Protein AF-A0A7J3VMU6-F1 (afdb_monomer_lite)

Foldseek 3Di:
DPVVLLVQLVVLLVQLVVQLVVLVVCCVPDDPVCNVVSVVSNVVSPVSNVVSVVSNVCVVVVVVVVPVDDPDDDDDD

Structure (mmCIF, N/CA/C/O backbone):
data_AF-A0A7J3VMU6-F1
#
_entry.id   AF-A0A7J3VMU6-F1
#
loop_
_atom_site.group_PDB
_atom_site.id
_atom_site.type_symbol
_atom_site.label_atom_id
_atom_site.label_alt_id
_atom_site.label_comp_id
_atom_site.label_asym_id
_atom_site.label_entity_id
_atom_site.label_seq_id
_atom_site.pdbx_PDB_ins_code
_atom_site.Cartn_x
_atom_site.Cartn_y
_atom_site.Cartn_z
_atom_site.occupancy
_atom_site.B_iso_or_equiv
_atom_site.auth_seq_id
_atom_site.auth_comp_id
_atom_site.auth_asym_id
_atom_site.auth_atom_id
_atom_site.pdbx_PDB_model_num
ATOM 1 N N . MET A 1 1 ? -15.071 2.553 16.379 1.00 56.12 1 MET A N 1
ATOM 2 C CA . MET A 1 1 ? -13.953 2.603 15.414 1.00 56.12 1 MET A CA 1
ATOM 3 C C . MET A 1 1 ? -14.591 2.984 14.103 1.00 56.12 1 MET A C 1
ATOM 5 O O . MET A 1 1 ? -15.450 2.229 13.662 1.00 56.12 1 MET A O 1
ATOM 9 N N . ASP A 1 2 ? -14.289 4.158 13.557 1.00 65.94 2 ASP A N 1
ATOM 10 C CA . ASP A 1 2 ? -14.875 4.579 12.288 1.00 65.94 2 ASP A CA 1
ATOM 11 C C . ASP A 1 2 ? -14.452 3.585 11.212 1.00 65.94 2 ASP A C 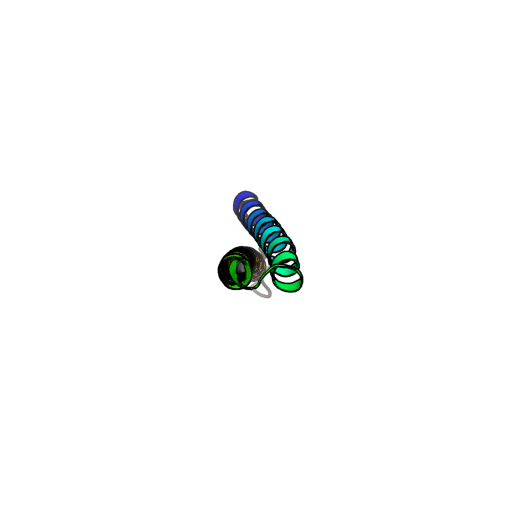1
ATOM 13 O O . ASP A 1 2 ? -13.295 3.568 10.796 1.00 65.94 2 ASP A O 1
ATOM 17 N N . LEU A 1 3 ? -15.391 2.725 10.799 1.00 79.75 3 LEU A N 1
ATOM 18 C CA . LEU A 1 3 ? -15.235 1.732 9.729 1.00 79.75 3 LEU A CA 1
ATOM 19 C C . LEU A 1 3 ? -14.516 2.342 8.516 1.00 79.75 3 LEU A C 1
ATOM 21 O O . LEU A 1 3 ? -13.679 1.704 7.891 1.00 79.75 3 LEU A O 1
ATOM 25 N N . ARG A 1 4 ? -14.771 3.631 8.285 1.00 76.94 4 ARG A N 1
ATOM 26 C CA . ARG A 1 4 ? -14.121 4.512 7.317 1.00 76.94 4 ARG A CA 1
ATOM 27 C C . ARG A 1 4 ? -12.588 4.424 7.332 1.00 76.94 4 ARG A C 1
ATOM 29 O O . ARG A 1 4 ? -12.009 4.217 6.277 1.00 76.94 4 ARG A O 1
ATOM 36 N N . ILE A 1 5 ? -11.920 4.525 8.485 1.00 78.75 5 ILE A N 1
ATOM 37 C CA . ILE A 1 5 ? -10.442 4.518 8.565 1.00 78.75 5 ILE A CA 1
ATOM 38 C C . ILE A 1 5 ? -9.878 3.144 8.190 1.00 78.75 5 ILE A C 1
ATOM 40 O O . ILE A 1 5 ? -8.867 3.049 7.497 1.00 78.75 5 ILE A O 1
ATOM 44 N N . LEU A 1 6 ? -10.553 2.075 8.614 1.00 79.19 6 LEU A N 1
ATOM 45 C CA . LEU A 1 6 ? -10.145 0.709 8.299 1.00 79.19 6 LEU A CA 1
ATOM 46 C C . LEU A 1 6 ? -10.341 0.398 6.807 1.00 79.19 6 LEU A C 1
ATOM 48 O O . LEU A 1 6 ? -9.467 -0.206 6.193 1.00 79.19 6 LEU A O 1
ATOM 52 N N . VAL A 1 7 ? -11.443 0.875 6.219 1.00 83.75 7 VAL A N 1
ATOM 53 C CA . VAL A 1 7 ? -11.715 0.777 4.777 1.00 83.75 7 VAL A CA 1
ATOM 54 C C . VAL A 1 7 ? -10.677 1.562 3.974 1.00 83.75 7 VAL A C 1
ATOM 56 O O . VAL A 1 7 ? -10.104 1.012 3.041 1.00 83.75 7 VAL A O 1
ATOM 59 N N . ILE A 1 8 ? -10.370 2.805 4.357 1.00 84.12 8 ILE A N 1
ATOM 60 C CA . ILE A 1 8 ? -9.357 3.629 3.676 1.00 84.12 8 ILE A CA 1
ATOM 61 C C . ILE A 1 8 ? -7.981 2.954 3.731 1.00 84.12 8 ILE A C 1
ATOM 63 O O . ILE A 1 8 ? -7.319 2.828 2.703 1.00 84.12 8 ILE A O 1
ATOM 67 N N . GLY A 1 9 ? -7.571 2.458 4.903 1.00 80.69 9 GLY A N 1
ATOM 68 C CA . GLY A 1 9 ? -6.310 1.731 5.052 1.00 80.69 9 GLY A CA 1
ATOM 69 C C . GLY A 1 9 ? -6.248 0.468 4.186 1.00 80.69 9 GLY A C 1
ATOM 70 O O . GLY A 1 9 ? -5.257 0.251 3.495 1.00 80.69 9 GLY A O 1
ATOM 71 N N . ALA A 1 10 ? -7.321 -0.328 4.157 1.00 81.31 10 ALA A N 1
ATOM 72 C CA . ALA A 1 10 ? -7.403 -1.532 3.327 1.00 81.31 10 ALA A CA 1
ATOM 73 C C . ALA A 1 10 ? -7.339 -1.221 1.820 1.00 81.31 10 ALA A C 1
ATOM 75 O O . ALA A 1 10 ? -6.641 -1.913 1.080 1.00 81.31 10 ALA A O 1
ATOM 76 N N . VAL A 1 11 ? -8.012 -0.156 1.371 1.00 88.94 11 VAL A N 1
ATOM 77 C CA . VAL A 1 11 ? -7.973 0.292 -0.030 1.00 88.94 11 VAL A CA 1
ATOM 78 C C . VAL A 1 11 ? -6.564 0.740 -0.420 1.00 88.94 11 VAL A C 1
ATOM 80 O O . VAL A 1 11 ? -6.070 0.337 -1.471 1.00 88.94 11 VAL A O 1
ATOM 83 N N . LEU A 1 12 ? -5.875 1.504 0.433 1.00 84.69 12 LEU A N 1
ATOM 84 C CA . LEU A 1 12 ? -4.496 1.937 0.174 1.00 84.69 12 LEU A CA 1
ATOM 85 C C . LEU A 1 12 ? -3.525 0.754 0.059 1.00 84.69 12 LEU A C 1
ATOM 87 O O . LEU A 1 12 ? -2.656 0.756 -0.812 1.00 84.69 12 LEU A O 1
ATOM 91 N N . ILE A 1 13 ? -3.700 -0.280 0.888 1.00 85.50 13 ILE A N 1
ATOM 92 C CA . ILE A 1 13 ? -2.914 -1.519 0.800 1.00 85.50 13 ILE A CA 1
ATOM 93 C C . ILE A 1 13 ? -3.176 -2.226 -0.534 1.00 85.50 13 ILE A C 1
ATOM 95 O O . ILE A 1 13 ? -2.227 -2.577 -1.233 1.00 85.50 13 ILE A O 1
ATOM 99 N N . ALA A 1 14 ? -4.445 -2.400 -0.916 1.00 84.19 14 ALA A N 1
ATOM 100 C CA . ALA A 1 14 ? -4.811 -3.069 -2.163 1.00 84.19 14 ALA A CA 1
ATOM 101 C C . ALA A 1 14 ? -4.245 -2.343 -3.397 1.00 84.19 14 ALA A C 1
ATOM 103 O O . ALA A 1 14 ? -3.654 -2.975 -4.275 1.00 84.19 14 ALA A O 1
ATOM 104 N N . VAL A 1 15 ? -4.359 -1.011 -3.435 1.00 87.12 15 VAL A N 1
ATOM 105 C CA . VAL A 1 15 ? -3.805 -0.183 -4.517 1.00 87.12 15 VAL A CA 1
ATOM 106 C C . VAL A 1 15 ? -2.282 -0.294 -4.559 1.00 87.12 15 VAL A C 1
ATOM 108 O O . VAL A 1 15 ? -1.718 -0.560 -5.618 1.00 87.12 15 VAL A O 1
ATOM 111 N N . GLY A 1 16 ? -1.606 -0.157 -3.416 1.00 81.25 16 GLY A N 1
ATOM 112 C CA . GLY A 1 16 ? -0.148 -0.214 -3.364 1.00 81.25 16 GLY A CA 1
ATOM 113 C C . GLY A 1 16 ? 0.428 -1.582 -3.757 1.00 81.25 16 GLY A C 1
ATOM 114 O O . GLY A 1 16 ? 1.419 -1.634 -4.485 1.00 81.25 16 GLY A O 1
ATOM 115 N N . ILE A 1 17 ? -0.220 -2.689 -3.369 1.00 82.69 17 ILE A N 1
ATOM 116 C CA . ILE A 1 17 ? 0.168 -4.047 -3.797 1.00 82.69 17 ILE A CA 1
ATOM 117 C C . ILE A 1 17 ? -0.028 -4.219 -5.306 1.00 82.69 17 ILE A C 1
ATOM 119 O O . ILE A 1 17 ? 0.844 -4.764 -5.982 1.00 82.69 17 ILE A O 1
ATOM 123 N N . THR A 1 18 ? -1.148 -3.737 -5.845 1.00 83.56 18 THR A N 1
ATOM 124 C CA . THR A 1 18 ? -1.457 -3.844 -7.280 1.00 83.56 18 THR A CA 1
ATOM 125 C C . THR A 1 18 ? -0.430 -3.084 -8.119 1.00 83.56 18 THR A C 1
ATOM 127 O O . THR A 1 18 ? 0.143 -3.636 -9.054 1.00 83.56 18 THR A O 1
ATOM 130 N N . VAL A 1 19 ? -0.119 -1.842 -7.740 1.00 79.50 19 VAL A N 1
ATOM 131 C CA . VAL A 1 19 ? 0.918 -1.036 -8.403 1.00 79.50 19 VAL A CA 1
ATOM 132 C C . VAL A 1 19 ? 2.295 -1.690 -8.238 1.00 79.50 19 VAL A C 1
ATOM 134 O O . VAL A 1 19 ? 3.017 -1.861 -9.216 1.00 79.50 19 VAL A O 1
ATOM 137 N N . GLY A 1 20 ? 2.654 -2.130 -7.030 1.00 76.19 20 GLY A N 1
ATOM 138 C CA . GLY A 1 20 ? 3.946 -2.770 -6.773 1.00 76.19 20 GLY A CA 1
ATOM 139 C C . GLY A 1 20 ? 4.166 -4.057 -7.577 1.00 76.19 20 GLY A C 1
ATOM 140 O O . GLY A 1 20 ? 5.259 -4.275 -8.091 1.00 76.19 20 GLY A O 1
ATOM 141 N N . THR A 1 21 ? 3.135 -4.891 -7.729 1.00 78.38 21 THR A N 1
ATOM 142 C CA . THR A 1 21 ? 3.220 -6.152 -8.489 1.00 78.38 21 THR A CA 1
ATOM 143 C C . THR A 1 21 ? 3.238 -5.929 -9.999 1.00 78.38 21 THR A C 1
ATOM 145 O O . THR A 1 21 ? 4.060 -6.533 -10.686 1.00 78.38 21 THR A O 1
ATOM 148 N N . LEU A 1 22 ? 2.402 -5.026 -10.520 1.00 75.56 22 LEU A N 1
ATOM 149 C CA . LEU A 1 22 ? 2.386 -4.682 -11.946 1.00 75.56 22 LEU A CA 1
ATOM 150 C C . LEU A 1 22 ? 3.716 -4.068 -12.388 1.00 75.56 22 LEU A C 1
ATOM 152 O O . LEU A 1 22 ? 4.355 -4.572 -13.310 1.00 75.56 22 LEU A O 1
ATOM 156 N N . PHE A 1 23 ? 4.172 -3.025 -11.694 1.00 71.88 23 PHE A N 1
ATOM 157 C CA . PHE A 1 23 ? 5.419 -2.355 -12.056 1.00 71.88 23 PHE A CA 1
ATOM 158 C C . PHE A 1 23 ? 6.651 -3.187 -11.694 1.00 71.88 23 PHE A C 1
ATOM 160 O O . PHE A 1 23 ? 7.623 -3.171 -12.440 1.00 71.88 23 PHE A O 1
ATOM 167 N N . GLY A 1 24 ? 6.610 -3.989 -10.625 1.00 67.00 24 GLY A N 1
ATOM 168 C CA . GLY A 1 24 ? 7.679 -4.937 -10.299 1.00 67.00 24 GLY A CA 1
ATOM 169 C C . GLY A 1 24 ? 7.893 -6.004 -11.378 1.00 67.00 24 GLY A C 1
ATOM 170 O O . GLY A 1 24 ? 9.036 -6.358 -11.666 1.00 67.00 24 GLY A O 1
ATOM 171 N N . ASN A 1 25 ? 6.818 -6.476 -12.019 1.00 67.00 25 ASN A N 1
ATOM 172 C CA . ASN A 1 25 ? 6.920 -7.396 -13.153 1.00 67.00 25 ASN A CA 1
ATOM 173 C C . ASN A 1 25 ? 7.480 -6.701 -14.403 1.00 67.00 25 ASN A C 1
ATOM 175 O O . ASN A 1 25 ? 8.366 -7.258 -15.044 1.00 67.00 25 ASN A O 1
ATOM 179 N N . ILE A 1 26 ? 7.053 -5.466 -14.696 1.00 63.47 26 ILE A N 1
ATOM 180 C CA . ILE A 1 26 ? 7.571 -4.669 -15.825 1.00 63.47 26 ILE A CA 1
ATOM 181 C C . ILE A 1 26 ? 9.077 -4.395 -15.672 1.00 63.47 26 ILE A C 1
ATOM 183 O O . ILE A 1 26 ? 9.830 -4.561 -16.626 1.00 63.47 26 ILE A O 1
ATOM 187 N N . VAL A 1 27 ? 9.549 -4.079 -14.460 1.00 59.97 27 VAL A N 1
ATOM 188 C CA . VAL A 1 27 ? 10.985 -3.892 -14.160 1.00 59.97 27 VAL A CA 1
ATOM 189 C C . VAL A 1 27 ? 11.809 -5.154 -14.459 1.00 59.97 27 VAL A C 1
ATOM 191 O O . VAL A 1 27 ? 12.979 -5.050 -14.815 1.00 59.97 27 VAL A O 1
ATOM 194 N N . ARG A 1 28 ? 11.231 -6.356 -14.328 1.00 64.12 28 ARG A N 1
ATOM 195 C CA . ARG A 1 28 ? 11.940 -7.624 -14.582 1.00 64.12 28 ARG A CA 1
ATOM 196 C C . ARG A 1 28 ? 12.037 -8.004 -16.059 1.00 64.12 28 ARG A C 1
ATOM 198 O O . ARG A 1 28 ? 12.919 -8.790 -16.393 1.00 64.12 28 ARG A O 1
ATOM 205 N N . SER A 1 29 ? 11.141 -7.504 -16.909 1.00 63.41 29 SER A N 1
ATOM 206 C CA . SER A 1 29 ? 11.009 -7.950 -18.305 1.00 63.41 29 SER A CA 1
ATOM 207 C C . SER A 1 29 ? 11.095 -6.836 -19.356 1.00 63.41 29 SER A C 1
ATOM 209 O O . SER A 1 29 ? 11.056 -7.147 -20.543 1.00 63.41 29 SER A O 1
ATOM 211 N N . GLY A 1 30 ? 11.176 -5.562 -18.955 1.00 61.78 30 GLY A N 1
ATOM 212 C CA . GLY A 1 30 ? 11.157 -4.404 -19.856 1.00 61.78 30 GLY A CA 1
ATOM 213 C C . GLY A 1 30 ? 12.543 -3.880 -20.289 1.00 61.78 30 GLY A C 1
ATOM 214 O O . GLY A 1 30 ? 13.551 -4.194 -19.651 1.00 61.78 30 GLY A O 1
ATOM 215 N N . PRO A 1 31 ? 12.610 -3.060 -21.360 1.00 67.88 31 PRO A N 1
ATOM 216 C CA . PRO A 1 31 ? 13.836 -2.404 -21.825 1.00 67.88 31 PRO A CA 1
ATOM 217 C C . PRO A 1 31 ? 14.452 -1.475 -20.760 1.00 67.88 31 PRO A C 1
ATOM 219 O O . PRO A 1 31 ? 13.742 -0.902 -19.934 1.00 67.88 31 PRO A O 1
ATOM 222 N N . LEU A 1 32 ? 15.776 -1.267 -20.808 1.00 65.44 32 LEU A N 1
ATOM 223 C CA . LEU A 1 32 ? 16.531 -0.445 -19.839 1.00 65.44 32 LEU A CA 1
ATOM 224 C C . LEU A 1 32 ? 15.992 0.991 -19.673 1.00 65.44 32 LEU A C 1
ATOM 226 O O . LEU A 1 32 ? 16.099 1.554 -18.585 1.00 65.44 32 LEU A O 1
ATOM 230 N N . GLU A 1 33 ? 15.390 1.572 -20.712 1.00 65.50 33 GLU A N 1
ATOM 231 C CA . GLU A 1 33 ? 14.787 2.913 -20.661 1.00 65.50 33 GLU A CA 1
ATOM 232 C C . GLU A 1 33 ? 13.526 2.972 -19.783 1.00 65.50 33 GLU A C 1
ATOM 234 O O . GLU A 1 33 ? 13.296 3.963 -19.090 1.00 65.50 33 GLU A O 1
ATOM 239 N N . GLU A 1 34 ? 12.743 1.893 -19.722 1.00 66.56 34 GLU A N 1
ATOM 240 C CA . GLU A 1 34 ? 11.548 1.817 -18.872 1.00 66.56 34 GLU A CA 1
ATOM 241 C C . GLU A 1 34 ? 11.885 1.431 -17.427 1.00 66.56 34 GLU A C 1
ATOM 243 O O . GLU A 1 34 ? 11.081 1.637 -16.516 1.00 66.56 34 GLU A O 1
ATOM 248 N N . PHE A 1 35 ? 13.097 0.925 -17.189 1.00 67.81 35 PHE A N 1
ATOM 249 C CA . PHE A 1 35 ? 13.527 0.414 -15.892 1.00 67.81 35 PHE A CA 1
ATOM 250 C C . PHE A 1 35 ? 13.529 1.493 -14.802 1.00 67.81 35 PHE A C 1
ATOM 252 O O . PHE A 1 35 ? 13.028 1.258 -13.702 1.00 67.81 35 PHE A O 1
ATOM 259 N N . ASN A 1 36 ? 14.049 2.693 -15.088 1.00 73.88 36 ASN A N 1
ATOM 260 C CA . ASN A 1 36 ? 14.087 3.781 -14.102 1.00 73.88 36 ASN A CA 1
ATOM 261 C C . ASN A 1 36 ? 12.682 4.297 -13.759 1.00 73.88 36 ASN A C 1
ATOM 263 O O . ASN A 1 36 ? 12.365 4.494 -12.583 1.00 73.88 36 ASN A O 1
ATOM 267 N N . THR A 1 37 ? 11.821 4.458 -14.763 1.00 75.31 37 THR A N 1
ATOM 268 C CA . THR A 1 37 ? 10.441 4.928 -14.583 1.00 75.31 37 THR A CA 1
ATOM 269 C C . THR A 1 37 ? 9.597 3.893 -13.842 1.00 75.31 37 THR A C 1
ATOM 271 O O . THR A 1 37 ? 8.917 4.219 -12.867 1.00 75.31 37 THR A O 1
ATOM 274 N N . ALA A 1 38 ? 9.694 2.621 -14.234 1.00 72.56 38 ALA A N 1
ATOM 275 C CA . ALA A 1 38 ? 8.970 1.530 -13.595 1.00 72.56 38 ALA A CA 1
ATOM 276 C C . ALA A 1 38 ? 9.451 1.291 -12.153 1.00 72.56 38 ALA A C 1
ATOM 278 O O . ALA A 1 38 ? 8.636 1.025 -11.269 1.00 72.56 38 ALA A O 1
ATOM 279 N N . ARG A 1 39 ? 10.747 1.474 -11.867 1.00 76.56 39 ARG A N 1
ATOM 280 C CA . ARG A 1 39 ? 11.290 1.399 -10.501 1.00 76.56 39 ARG A CA 1
ATOM 281 C C . ARG A 1 39 ? 10.783 2.537 -9.613 1.00 76.56 39 ARG A C 1
ATOM 283 O O . ARG A 1 39 ? 10.435 2.282 -8.460 1.00 76.56 39 ARG A O 1
ATOM 290 N N . GLY A 1 40 ? 10.685 3.757 -10.146 1.00 77.62 40 GLY A N 1
ATOM 291 C CA . GLY A 1 40 ? 10.085 4.893 -9.440 1.00 77.62 40 GLY A CA 1
ATOM 292 C C . GLY A 1 40 ? 8.609 4.656 -9.104 1.00 77.62 40 GLY A C 1
ATOM 293 O O . GLY A 1 40 ? 8.185 4.852 -7.966 1.00 77.62 40 GLY A O 1
ATOM 294 N N . LEU A 1 41 ? 7.834 4.139 -10.059 1.00 77.88 41 LEU A N 1
ATOM 295 C CA . LEU A 1 41 ? 6.417 3.813 -9.854 1.00 77.88 41 LEU A CA 1
ATOM 296 C C . LEU A 1 41 ? 6.216 2.659 -8.863 1.00 77.88 41 LEU A C 1
ATOM 298 O O . LEU A 1 41 ? 5.345 2.737 -7.994 1.00 77.88 41 LEU A O 1
ATOM 302 N N . ALA A 1 42 ? 7.062 1.628 -8.924 1.00 75.81 42 ALA A N 1
ATOM 303 C CA . ALA A 1 42 ? 7.049 0.537 -7.956 1.00 75.81 42 ALA A CA 1
ATOM 304 C C . ALA A 1 42 ? 7.336 1.034 -6.527 1.00 75.81 42 ALA A C 1
ATOM 306 O O . ALA A 1 42 ? 6.640 0.623 -5.595 1.00 75.81 42 ALA A O 1
ATOM 307 N N . GLN A 1 43 ? 8.301 1.949 -6.351 1.00 81.56 43 GLN A N 1
ATOM 308 C CA . GLN A 1 43 ? 8.609 2.574 -5.056 1.00 81.56 43 GLN A CA 1
ATOM 309 C C . GLN A 1 43 ? 7.433 3.380 -4.497 1.00 81.56 43 GLN A C 1
ATOM 311 O O . GLN A 1 43 ? 7.109 3.263 -3.315 1.00 81.56 43 GLN A O 1
ATOM 316 N N . ILE A 1 44 ? 6.758 4.164 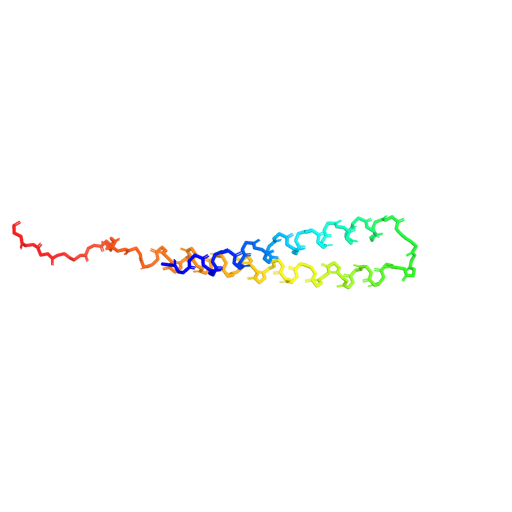-5.339 1.00 84.50 44 ILE A N 1
ATOM 317 C CA . ILE A 1 44 ? 5.568 4.922 -4.932 1.00 84.50 44 ILE A CA 1
ATOM 318 C C . ILE A 1 44 ? 4.456 3.964 -4.484 1.00 84.50 44 ILE A C 1
ATOM 320 O O . ILE A 1 44 ? 3.871 4.155 -3.417 1.00 84.50 44 ILE A O 1
ATOM 324 N N . GLY A 1 45 ? 4.214 2.889 -5.242 1.00 79.69 45 GLY A N 1
ATOM 325 C CA . GLY A 1 45 ? 3.258 1.846 -4.863 1.00 79.69 45 GLY A CA 1
ATOM 326 C C . GLY A 1 45 ? 3.583 1.208 -3.508 1.00 79.69 45 GLY A C 1
ATOM 327 O O . GLY A 1 45 ? 2.692 1.025 -2.675 1.00 79.69 45 GLY A O 1
ATOM 328 N N . THR A 1 46 ? 4.867 0.948 -3.236 1.00 82.81 46 THR A N 1
ATOM 329 C CA . THR A 1 46 ? 5.301 0.375 -1.950 1.00 82.81 46 THR A CA 1
ATOM 330 C C . THR A 1 46 ? 5.155 1.356 -0.789 1.00 82.81 46 THR A C 1
ATOM 332 O O . THR A 1 46 ? 4.733 0.949 0.293 1.00 82.81 46 THR A O 1
ATOM 335 N N . LEU A 1 47 ? 5.441 2.645 -0.996 1.00 86.06 47 LEU A N 1
ATOM 336 C CA . LEU A 1 47 ? 5.230 3.688 0.012 1.00 86.06 47 LEU A CA 1
ATOM 337 C C . LEU A 1 47 ? 3.748 3.818 0.385 1.00 86.06 47 LEU A C 1
ATOM 339 O O . LEU A 1 47 ? 3.411 3.848 1.569 1.00 86.06 47 LEU A O 1
ATOM 343 N N . ILE A 1 48 ? 2.858 3.828 -0.611 1.00 86.25 48 ILE A N 1
ATOM 344 C CA . ILE A 1 48 ? 1.405 3.895 -0.397 1.00 86.25 48 ILE A CA 1
ATOM 345 C C . ILE A 1 48 ? 0.912 2.663 0.374 1.00 86.25 48 ILE A C 1
ATOM 347 O O . ILE A 1 48 ? 0.186 2.806 1.362 1.00 86.25 48 ILE A O 1
ATOM 351 N N . ALA A 1 49 ? 1.356 1.461 -0.016 1.00 80.56 49 ALA A N 1
ATOM 352 C CA . ALA A 1 49 ? 1.051 0.2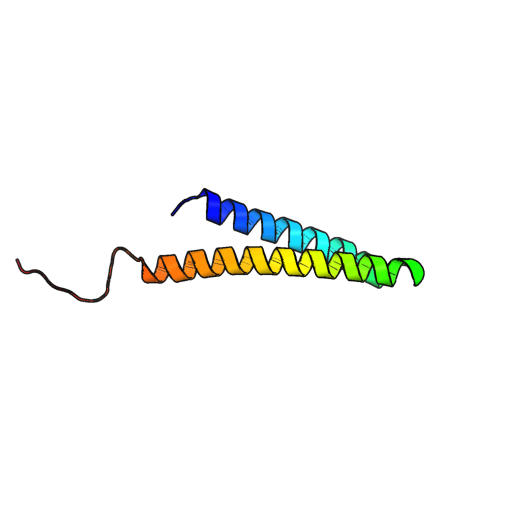31 0.716 1.00 80.56 49 ALA A CA 1
ATOM 353 C C . ALA A 1 49 ? 1.551 0.293 2.168 1.00 80.56 49 ALA A C 1
ATOM 355 O O . ALA A 1 49 ? 0.846 -0.124 3.090 1.00 80.56 49 ALA A O 1
ATOM 356 N N . GLY A 1 50 ? 2.748 0.846 2.386 1.00 85.38 50 GLY A N 1
ATOM 357 C CA . GLY A 1 50 ? 3.335 1.041 3.709 1.00 85.38 50 GLY A CA 1
ATOM 358 C C . GLY A 1 50 ? 2.493 1.961 4.594 1.00 85.38 50 GLY A C 1
ATOM 359 O O . GLY A 1 50 ? 2.189 1.604 5.731 1.00 85.38 50 GLY A O 1
ATOM 360 N N . ILE A 1 51 ? 2.041 3.102 4.066 1.00 87.31 51 ILE A N 1
ATOM 361 C CA . ILE A 1 51 ? 1.174 4.045 4.792 1.00 87.31 51 ILE A CA 1
ATOM 362 C C . ILE A 1 51 ? -0.170 3.393 5.135 1.00 87.31 51 ILE A C 1
ATOM 364 O O . ILE A 1 51 ? -0.611 3.470 6.284 1.00 87.31 51 ILE A O 1
ATOM 368 N N . GLY A 1 52 ? -0.797 2.703 4.178 1.00 81.94 52 GLY A N 1
ATOM 369 C CA . GLY A 1 52 ? -2.039 1.964 4.419 1.00 81.94 52 GLY A CA 1
ATOM 370 C C . GLY A 1 52 ? -1.872 0.897 5.507 1.00 81.94 52 GLY A C 1
ATOM 371 O O . GLY A 1 52 ? -2.693 0.797 6.420 1.00 81.94 52 GLY A O 1
ATOM 372 N N . THR A 1 53 ? -0.756 0.165 5.479 1.00 83.50 53 THR A N 1
ATOM 373 C CA . THR A 1 53 ? -0.415 -0.851 6.486 1.00 83.50 53 THR A CA 1
ATOM 374 C C . THR A 1 53 ? -0.200 -0.229 7.862 1.00 83.50 53 THR A C 1
ATOM 376 O O . THR A 1 53 ? -0.740 -0.731 8.845 1.00 83.50 53 THR A O 1
ATOM 379 N N . LEU A 1 54 ? 0.521 0.894 7.954 1.00 83.62 54 LEU A N 1
ATOM 380 C CA . LEU A 1 54 ? 0.712 1.630 9.206 1.00 83.62 54 LEU A CA 1
ATOM 381 C C . LEU A 1 54 ? -0.613 2.146 9.767 1.00 83.62 54 LEU A C 1
ATOM 383 O O . LEU A 1 54 ? -0.857 1.999 10.961 1.00 83.62 54 LEU A O 1
ATOM 387 N N . MET A 1 55 ? -1.501 2.686 8.929 1.00 81.88 55 MET A N 1
ATOM 388 C CA . MET A 1 55 ? -2.834 3.113 9.362 1.00 81.88 55 MET A CA 1
ATOM 389 C C . MET A 1 55 ? -3.645 1.949 9.933 1.00 81.88 55 MET A C 1
ATOM 391 O O . MET A 1 55 ? -4.267 2.103 10.986 1.00 81.88 55 MET A O 1
ATOM 395 N N . VAL A 1 56 ? -3.615 0.780 9.288 1.00 82.44 56 VAL A N 1
ATOM 396 C CA . VAL A 1 56 ? -4.288 -0.430 9.782 1.00 82.44 56 VAL A CA 1
ATOM 397 C C . VAL A 1 56 ? -3.643 -0.922 11.081 1.00 82.44 56 VAL A C 1
ATOM 399 O O . VAL A 1 56 ? -4.356 -1.169 12.053 1.00 82.44 56 VAL A O 1
ATOM 402 N N . LEU A 1 57 ? -2.313 -0.998 11.157 1.00 81.69 57 LEU A N 1
ATOM 403 C CA . LEU A 1 57 ? -1.578 -1.430 12.351 1.00 81.69 57 LEU A CA 1
ATOM 404 C C . LEU A 1 57 ? -1.802 -0.503 13.544 1.00 81.69 57 LEU A C 1
ATOM 406 O O . LEU A 1 57 ? -2.084 -0.981 14.638 1.00 81.69 57 LEU A O 1
ATOM 410 N N . VAL A 1 58 ? -1.726 0.813 13.346 1.00 80.62 58 VAL A N 1
ATOM 411 C CA . VAL A 1 58 ? -2.033 1.813 14.376 1.00 80.62 58 VAL A CA 1
ATOM 412 C C . VAL A 1 58 ? -3.493 1.693 14.790 1.00 80.62 58 VAL A C 1
ATOM 414 O O . VAL A 1 58 ? -3.793 1.697 15.979 1.00 80.62 58 VAL A O 1
ATOM 417 N N . SER A 1 59 ? -4.404 1.492 13.841 1.00 70.12 59 SER A N 1
ATOM 418 C CA . SER A 1 59 ? -5.822 1.284 14.126 1.00 70.12 59 SER A CA 1
ATOM 419 C C . SER A 1 59 ? -6.068 0.030 14.976 1.00 70.12 59 SER A C 1
ATOM 421 O O . SER A 1 59 ? -6.803 0.100 15.960 1.00 70.12 59 SER A O 1
ATOM 423 N N . PHE A 1 60 ? -5.422 -1.100 14.679 1.00 71.88 60 PHE A N 1
ATOM 424 C CA . PHE A 1 60 ? -5.511 -2.322 15.488 1.00 71.88 60 PHE A CA 1
ATOM 425 C C .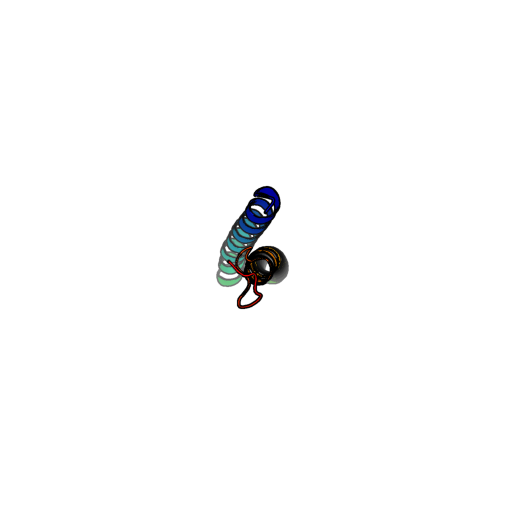 PHE A 1 60 ? -4.771 -2.206 16.829 1.00 71.88 60 PHE A C 1
ATOM 427 O O . PHE A 1 60 ? -5.297 -2.630 17.859 1.00 71.88 60 PHE A O 1
ATOM 434 N N . GLY A 1 61 ? -3.587 -1.596 16.853 1.00 68.56 61 GLY A N 1
ATOM 435 C CA . GLY A 1 61 ? -2.771 -1.391 18.051 1.00 68.56 61 GLY A CA 1
ATOM 436 C C . GLY A 1 61 ? -3.409 -0.422 19.050 1.00 68.56 61 GLY A C 1
ATOM 437 O O . GLY A 1 61 ? -3.431 -0.691 20.252 1.00 68.56 61 GLY A O 1
ATOM 438 N N . LEU A 1 62 ? -4.018 0.662 18.563 1.00 60.59 62 LEU A N 1
ATOM 439 C CA . LEU A 1 62 ? -4.814 1.585 19.373 1.00 60.59 62 LEU A CA 1
ATOM 440 C C . LEU A 1 62 ? -6.141 0.957 19.808 1.00 60.59 62 LEU A C 1
ATOM 442 O O . LEU A 1 62 ? -6.553 1.181 20.943 1.00 60.59 62 LEU A O 1
ATOM 446 N N . LYS A 1 63 ? -6.789 0.127 18.975 1.00 57.84 63 LYS A N 1
ATOM 447 C CA . LYS A 1 63 ? -7.984 -0.637 19.384 1.00 57.84 63 LYS A CA 1
ATOM 448 C C . LYS A 1 63 ? -7.657 -1.655 20.479 1.00 57.84 63 LYS A C 1
ATOM 450 O O . LYS A 1 63 ? -8.452 -1.818 21.394 1.00 57.84 63 LYS A O 1
ATOM 455 N N . ARG A 1 64 ? -6.475 -2.281 20.441 1.00 52.88 64 ARG A N 1
ATOM 456 C CA . ARG A 1 64 ? -6.000 -3.187 21.499 1.00 52.88 64 ARG A CA 1
ATOM 457 C C . ARG A 1 64 ? -5.762 -2.451 22.823 1.00 52.88 64 ARG A C 1
ATOM 459 O O . ARG A 1 64 ? -6.061 -3.007 23.872 1.00 52.88 64 ARG A O 1
ATOM 466 N N . ARG A 1 65 ? -5.290 -1.195 22.787 1.00 52.62 65 ARG A N 1
ATOM 467 C CA . ARG A 1 65 ? -5.169 -0.337 23.987 1.00 52.62 65 ARG A CA 1
ATOM 468 C C . ARG A 1 65 ? -6.488 0.306 24.437 1.00 52.62 65 ARG A C 1
ATOM 470 O O . ARG A 1 65 ? -6.628 0.606 25.613 1.00 52.62 65 ARG A O 1
ATOM 477 N N . ARG A 1 66 ? -7.452 0.500 23.531 1.00 50.34 66 ARG A N 1
ATOM 478 C CA . ARG A 1 66 ? -8.832 0.944 23.813 1.00 50.34 66 ARG A CA 1
ATOM 479 C C . ARG A 1 66 ? -9.822 -0.226 23.838 1.00 50.34 66 ARG A C 1
ATOM 481 O O . ARG A 1 66 ? -10.983 -0.052 23.466 1.00 50.34 66 ARG A O 1
ATOM 488 N N . SER A 1 67 ? -9.387 -1.419 24.245 1.00 44.69 67 SER A N 1
ATOM 489 C CA . SER A 1 67 ? -10.348 -2.455 24.616 1.00 44.69 67 SER A CA 1
ATOM 490 C C . SER A 1 67 ? -11.202 -1.889 25.759 1.00 44.69 67 SER A C 1
ATOM 492 O O . SER A 1 67 ? -10.628 -1.467 26.764 1.00 44.69 67 SER A O 1
ATOM 494 N N . PRO A 1 68 ? -12.543 -1.864 25.645 1.00 51.41 68 PRO A N 1
ATOM 495 C CA . PRO A 1 68 ? -13.433 -1.479 26.744 1.00 51.41 68 PRO A CA 1
ATOM 496 C C . PRO A 1 68 ? -13.303 -2.409 27.960 1.00 51.41 68 PRO A C 1
ATOM 498 O O . PRO A 1 68 ? -13.798 -2.093 29.035 1.00 51.41 68 PRO A O 1
ATOM 501 N N . TYR A 1 69 ? -12.615 -3.542 27.798 1.00 51.12 69 TYR A N 1
ATOM 502 C CA . TYR A 1 69 ? -12.206 -4.428 28.875 1.00 51.12 69 TYR A CA 1
ATOM 503 C C . TYR A 1 69 ? -10.733 -4.180 29.196 1.00 51.12 69 TYR A C 1
ATOM 505 O O . TYR A 1 69 ? -9.835 -4.777 28.596 1.00 51.12 69 TYR A O 1
ATOM 513 N N . GLY A 1 70 ? -10.494 -3.246 30.115 1.00 45.69 70 GLY A N 1
ATOM 514 C CA . GLY A 1 70 ? -9.197 -3.069 30.758 1.00 45.69 70 GLY A CA 1
ATOM 515 C C . GLY A 1 70 ? -8.895 -4.228 31.721 1.00 45.69 70 GLY A C 1
ATOM 516 O O . GLY A 1 70 ? -9.81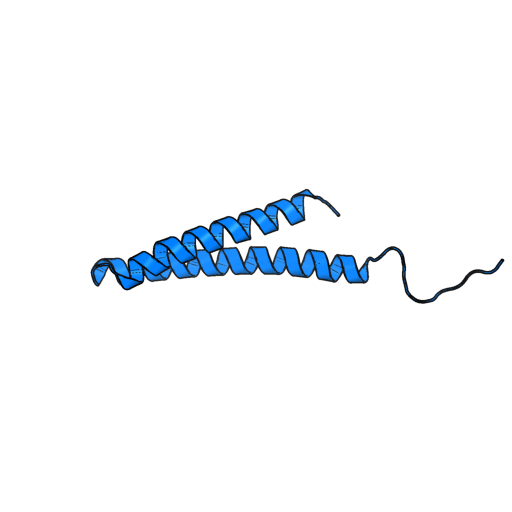5 -4.745 32.357 1.00 45.69 70 GLY A O 1
ATOM 517 N N . PRO A 1 71 ? -7.626 -4.644 31.876 1.00 57.53 71 PRO A N 1
ATOM 518 C CA . PRO A 1 71 ? -7.239 -5.538 32.952 1.00 57.53 71 PRO A CA 1
ATOM 519 C C . PRO A 1 71 ? -7.065 -4.711 34.237 1.00 57.53 71 PRO A C 1
ATOM 521 O O . PRO A 1 71 ? -6.075 -4.007 34.401 1.00 57.53 71 PRO A O 1
ATOM 524 N N . GLY A 1 72 ? -8.039 -4.792 35.148 1.00 61.59 72 GLY A N 1
ATOM 525 C CA . GLY A 1 72 ? -7.844 -4.444 36.562 1.00 61.59 72 GLY A CA 1
ATOM 526 C C . GLY A 1 72 ? -8.164 -3.005 36.996 1.00 61.59 72 GLY A C 1
ATOM 527 O O . GLY A 1 72 ? -7.279 -2.161 37.094 1.00 61.59 72 GLY A O 1
ATOM 528 N N . LYS A 1 73 ? -9.433 -2.772 37.355 1.00 45.75 73 LYS A N 1
ATOM 529 C CA . LYS A 1 73 ? -9.944 -1.901 38.447 1.00 45.75 73 LYS A CA 1
ATOM 530 C C . LYS A 1 73 ? -11.477 -1.983 38.351 1.00 45.75 73 LYS A C 1
ATOM 532 O O . LYS A 1 73 ? -12.049 -1.477 37.400 1.00 45.75 73 LYS A O 1
ATOM 537 N N . GLY A 1 74 ? -12.188 -2.746 39.176 1.00 53.94 74 GLY A N 1
ATOM 538 C CA . GLY A 1 74 ? -12.263 -2.581 40.623 1.00 53.94 74 GLY A CA 1
ATOM 539 C C . GLY A 1 74 ? -13.513 -1.759 40.970 1.00 53.94 74 GLY A C 1
ATOM 540 O O . GLY A 1 74 ? -13.443 -0.536 40.967 1.00 53.94 74 GLY A O 1
ATOM 541 N N . ARG A 1 75 ? -14.636 -2.444 41.222 1.00 43.34 75 ARG A N 1
ATOM 542 C CA . ARG A 1 75 ? -15.819 -2.036 42.015 1.00 43.34 75 ARG A CA 1
ATOM 543 C C . ARG A 1 75 ? -16.694 -3.295 42.125 1.00 43.34 75 ARG A C 1
ATOM 545 O O . ARG A 1 75 ? -17.202 -3.756 41.115 1.00 43.34 75 ARG A O 1
ATOM 552 N N . ALA A 1 76 ? -16.591 -4.048 43.218 1.00 48.75 76 ALA A N 1
ATOM 553 C CA . ALA A 1 76 ? -17.352 -3.819 44.446 1.00 48.75 76 ALA A CA 1
ATOM 554 C C . ALA A 1 76 ? -18.861 -3.878 44.182 1.00 48.75 76 ALA A C 1
ATOM 556 O O . ALA A 1 76 ? -19.477 -2.827 44.029 1.00 48.75 76 ALA A O 1
ATOM 557 N N . ILE A 1 77 ? -19.393 -5.101 44.099 1.00 47.41 77 ILE A N 1
ATOM 558 C CA . ILE A 1 77 ? -20.583 -5.578 44.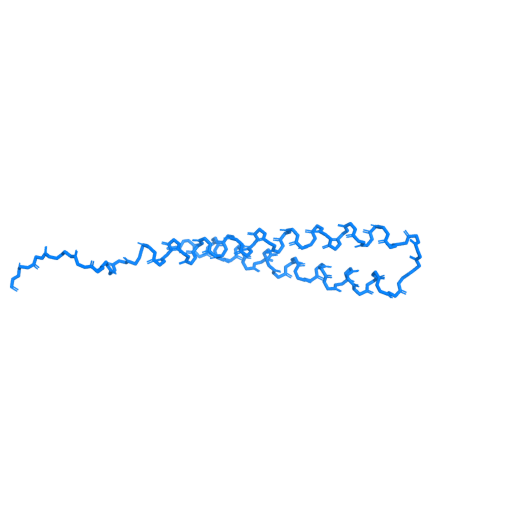819 1.00 47.41 77 ILE A CA 1
ATOM 559 C C . ILE A 1 77 ? -20.413 -7.086 45.010 1.00 47.41 77 ILE A C 1
ATOM 561 O O . ILE A 1 77 ? -19.945 -7.724 44.039 1.00 47.41 77 ILE A O 1
#

pLDDT: mean 71.45, std 12.66, range [43.34, 88.94]

Secondary structure (DSSP, 8-state):
--HHHHHHHHHHHHHHHHHHHHHHHHHHHS-HHHHHHHHHHHHHHHHHHHHHHHHHHHHHHHHHHT-SS-S------

Radius of gyration: 19.69 Å; chains: 1; bounding box: 37×13×67 Å

Sequence (77 aa):
MDLRILVIGAVLIAVGITVGTLFGNIVRSGPLEEFNTARGLAQIGTLIAGIGTLMVLVSFGLKRRRSPYGPGKGRAI